Protein AF-A0ABC8J4J4-F1 (afdb_monomer_lite)

Organism: Eruca vesicaria subsp. sativa (NCBI:txid29727)

Foldseek 3Di:
DDDDPDPVVVVCVVVVVVVVVVVVCCVPDPVNVVVVVCVVPPHCCVVCCCVPVVVVCVVCCVPPVVVCCVVVVCCCVPPNNVVVVVVVVVVVVVCVVVCVVVCCVVVPDPPDPVPDDDDQDDDPNDGDPVDPVVPVVVVVVPDDPVVVVVVVVPPPDDDDDDDDDDDDDD

InterPro domains:
  IPR010934 NADH dehydrogenase subunit 5, C-terminal [PF06455] (31-100)

Structure (mmCIF, N/CA/C/O backbone):
data_AF-A0ABC8J4J4-F1
#
_entry.id   AF-A0ABC8J4J4-F1
#
loop_
_atom_site.group_PDB
_atom_site.id
_atom_site.type_symbol
_atom_site.label_atom_id
_atom_site.label_alt_id
_atom_site.label_comp_id
_atom_site.label_asym_id
_atom_site.label_entity_id
_atom_site.label_seq_id
_atom_site.pdbx_PDB_ins_code
_atom_site.Cartn_x
_atom_site.Cartn_y
_atom_site.Cartn_z
_atom_site.occupancy
_atom_site.B_iso_or_equiv
_atom_site.auth_seq_id
_atom_site.auth_comp_id
_atom_site.auth_asym_id
_atom_site.auth_atom_id
_atom_site.pdbx_PDB_model_num
ATOM 1 N N . MET A 1 1 ? 51.914 -31.473 -58.865 1.00 54.94 1 MET A N 1
ATOM 2 C CA . MET A 1 1 ? 50.848 -31.940 -57.949 1.00 54.94 1 MET A CA 1
ATOM 3 C C . MET A 1 1 ? 50.126 -30.714 -57.404 1.00 54.94 1 MET A C 1
ATOM 5 O O . MET A 1 1 ? 50.797 -29.843 -56.868 1.00 54.94 1 MET A O 1
ATOM 9 N N . ARG A 1 2 ? 48.808 -30.575 -57.615 1.00 50.38 2 ARG A N 1
ATOM 10 C CA . ARG A 1 2 ? 48.022 -29.480 -57.017 1.00 50.38 2 ARG A CA 1
ATOM 11 C C . ARG A 1 2 ? 47.713 -29.859 -55.569 1.00 50.38 2 ARG A C 1
ATOM 13 O O . ARG A 1 2 ? 47.046 -30.862 -55.347 1.00 50.38 2 ARG A O 1
ATOM 20 N N . PHE A 1 3 ? 48.216 -29.086 -54.612 1.00 68.56 3 PHE A N 1
ATOM 21 C CA . PHE A 1 3 ? 47.815 -29.211 -53.214 1.00 68.56 3 PHE A CA 1
ATOM 22 C C . PHE A 1 3 ? 46.372 -28.717 -53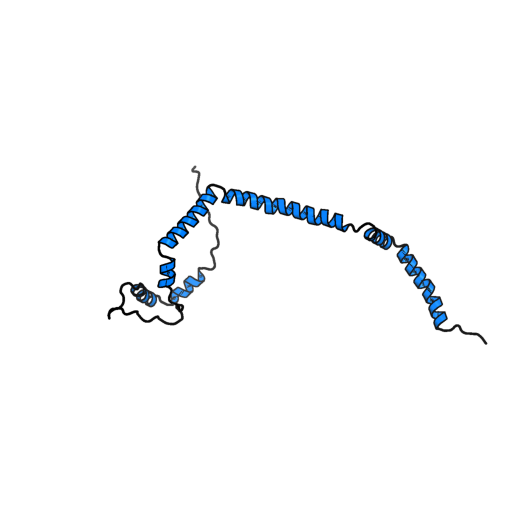.090 1.00 68.56 3 PHE A C 1
ATOM 24 O O . PHE A 1 3 ? 46.110 -27.527 -53.253 1.00 68.56 3 PHE A O 1
ATOM 31 N N . LEU A 1 4 ? 45.430 -29.633 -52.860 1.00 73.25 4 LEU A N 1
ATOM 32 C CA . LEU A 1 4 ? 44.085 -29.252 -52.449 1.00 73.25 4 LEU A CA 1
ATOM 33 C C . LEU A 1 4 ? 44.153 -28.797 -50.984 1.00 73.25 4 LEU A C 1
ATOM 35 O O . LEU A 1 4 ? 44.771 -29.490 -50.173 1.00 73.25 4 LEU A O 1
ATOM 39 N N . PRO A 1 5 ? 43.571 -27.639 -50.635 1.00 73.50 5 PRO A N 1
ATOM 40 C CA . PRO A 1 5 ? 43.529 -27.194 -49.251 1.00 73.50 5 PRO A CA 1
ATOM 41 C C . PRO A 1 5 ? 42.753 -28.207 -48.401 1.00 73.50 5 PRO A C 1
ATOM 43 O O . PRO A 1 5 ? 41.732 -28.744 -48.833 1.00 73.50 5 PRO A O 1
ATOM 46 N N . ASN A 1 6 ? 43.245 -28.466 -47.186 1.00 85.50 6 ASN A N 1
ATOM 47 C CA . ASN A 1 6 ? 42.597 -29.377 -46.245 1.00 85.50 6 ASN A CA 1
ATOM 48 C C . ASN A 1 6 ? 41.136 -28.943 -46.003 1.00 85.50 6 ASN A C 1
ATOM 50 O O . ASN A 1 6 ? 40.892 -27.744 -45.827 1.00 85.50 6 ASN A O 1
ATOM 54 N N . PRO A 1 7 ? 40.168 -29.876 -45.927 1.00 84.62 7 PRO A N 1
ATOM 55 C CA . PRO A 1 7 ? 38.750 -29.543 -45.761 1.00 84.62 7 PRO A CA 1
ATOM 56 C C . PRO A 1 7 ? 38.467 -28.628 -44.560 1.00 84.62 7 PRO A C 1
ATOM 58 O O . PRO A 1 7 ? 37.632 -27.734 -44.642 1.00 84.62 7 PRO A O 1
ATOM 61 N N . SER A 1 8 ? 39.214 -28.791 -43.465 1.00 78.88 8 SER A N 1
ATOM 62 C CA . SER A 1 8 ? 39.118 -27.945 -42.269 1.00 78.88 8 SER A CA 1
ATOM 63 C C . SER A 1 8 ? 39.479 -26.478 -42.529 1.00 78.88 8 SER A C 1
ATOM 65 O O . SER A 1 8 ? 38.797 -25.579 -42.041 1.00 78.88 8 SER A O 1
ATOM 67 N N . ALA A 1 9 ? 40.510 -26.219 -43.336 1.00 83.62 9 ALA A N 1
ATOM 68 C CA . ALA A 1 9 ? 40.922 -24.866 -43.704 1.00 83.62 9 ALA A CA 1
ATOM 69 C C . ALA A 1 9 ? 39.907 -24.204 -44.648 1.00 83.62 9 ALA A C 1
ATOM 71 O O . ALA A 1 9 ? 39.626 -23.012 -44.523 1.00 83.62 9 ALA A O 1
ATOM 72 N N . PHE A 1 10 ? 39.310 -24.987 -45.551 1.00 86.75 10 PHE A N 1
ATOM 73 C CA . PHE A 1 10 ? 38.255 -24.506 -46.440 1.00 86.75 10 PHE A CA 1
ATOM 74 C C . PHE A 1 10 ? 36.996 -24.093 -45.663 1.00 86.75 10 PHE A C 1
ATOM 76 O O . PHE A 1 10 ? 36.426 -23.034 -45.926 1.00 86.75 10 PHE A O 1
ATOM 83 N N . VAL A 1 11 ? 36.586 -24.884 -44.667 1.00 87.62 11 VAL A N 1
ATOM 84 C CA . VAL A 1 11 ? 35.444 -24.542 -43.805 1.00 87.62 11 VAL A CA 1
ATOM 85 C C . VAL A 1 11 ? 35.733 -23.282 -42.985 1.00 87.62 11 VAL A C 1
ATOM 87 O O . VAL A 1 11 ? 34.916 -22.364 -42.981 1.00 87.62 11 VAL A O 1
ATOM 90 N N . ALA A 1 12 ? 36.908 -23.184 -42.355 1.00 84.94 12 ALA A N 1
ATOM 91 C CA . ALA A 1 12 ? 37.278 -22.013 -41.555 1.00 84.94 12 ALA A CA 1
ATOM 92 C C . ALA A 1 12 ? 37.270 -20.709 -42.373 1.00 84.94 12 ALA A C 1
ATOM 94 O O . ALA A 1 12 ? 36.760 -19.690 -41.909 1.00 84.94 12 ALA A O 1
ATOM 95 N N . TYR A 1 13 ? 37.765 -20.756 -43.613 1.00 86.62 13 TYR A N 1
ATOM 96 C CA . TYR A 1 13 ? 37.773 -19.601 -44.511 1.00 86.62 13 TYR A CA 1
ATOM 97 C C . TYR A 1 13 ? 36.362 -19.095 -44.848 1.00 86.62 13 TYR A C 1
ATOM 99 O O . TYR A 1 13 ? 36.142 -17.888 -44.912 1.00 86.62 13 TYR A O 1
ATOM 107 N N . ASN A 1 14 ? 35.394 -20.001 -45.020 1.00 85.00 14 ASN A N 1
ATOM 108 C CA . ASN A 1 14 ? 34.007 -19.628 -45.315 1.00 85.00 14 ASN A CA 1
ATOM 109 C C . ASN A 1 14 ? 33.240 -19.144 -44.070 1.00 85.00 14 ASN A C 1
ATOM 111 O O . ASN A 1 14 ? 32.367 -18.288 -44.184 1.00 85.00 14 ASN A O 1
ATOM 115 N N . VAL A 1 15 ? 33.560 -19.664 -42.881 1.00 88.06 15 VAL A N 1
ATOM 116 C CA . VAL A 1 15 ? 32.847 -19.335 -41.631 1.00 88.06 15 VAL A CA 1
ATOM 117 C C . VAL A 1 15 ? 33.298 -17.999 -41.032 1.00 88.06 15 VAL A C 1
ATOM 119 O O . VAL A 1 15 ? 32.474 -17.272 -40.477 1.00 88.06 15 VAL A O 1
ATOM 122 N N . ASN A 1 16 ? 34.576 -17.637 -41.173 1.00 88.88 16 ASN A N 1
ATOM 123 C CA . ASN A 1 16 ? 35.130 -16.408 -40.601 1.00 88.88 16 ASN A CA 1
ATOM 124 C C . ASN A 1 16 ? 34.383 -15.116 -41.022 1.00 88.88 16 ASN A C 1
ATOM 126 O O . ASN A 1 16 ? 33.927 -14.389 -40.139 1.00 88.88 16 ASN A O 1
ATOM 130 N N . PRO A 1 17 ? 34.137 -14.839 -42.322 1.00 88.12 17 PRO A N 1
ATOM 131 C CA . PRO A 1 17 ? 33.434 -13.619 -42.727 1.00 88.12 17 PRO A CA 1
ATOM 132 C C . PRO A 1 17 ? 31.973 -13.583 -42.262 1.00 88.12 17 PRO A C 1
ATOM 134 O O . PRO A 1 17 ? 31.435 -12.505 -42.018 1.00 88.12 17 PRO A O 1
ATOM 137 N N . VAL A 1 18 ? 31.331 -14.745 -42.113 1.00 87.25 18 VAL A N 1
ATOM 138 C CA . VAL A 1 18 ? 29.955 -14.843 -41.610 1.00 87.25 18 VAL A CA 1
ATOM 139 C C . VAL A 1 18 ? 29.914 -14.449 -40.134 1.00 87.25 18 VAL A C 1
ATOM 141 O O . VAL A 1 18 ? 29.105 -13.608 -39.743 1.00 87.25 18 VAL A O 1
ATOM 144 N N . ALA A 1 19 ? 30.826 -14.987 -39.321 1.00 84.56 19 ALA A N 1
ATOM 145 C CA . ALA A 1 19 ? 30.935 -14.639 -37.906 1.00 84.56 19 ALA A CA 1
ATOM 146 C C . ALA A 1 19 ? 31.232 -13.141 -37.701 1.00 84.56 19 ALA A C 1
ATOM 148 O O . ALA A 1 19 ? 30.570 -12.484 -36.893 1.00 84.56 19 ALA A O 1
ATOM 149 N N . ASP A 1 20 ? 32.155 -12.579 -38.487 1.00 84.00 20 ASP A N 1
ATOM 150 C CA . ASP A 1 20 ? 32.490 -11.151 -38.449 1.00 84.00 20 ASP A CA 1
ATOM 151 C C . ASP A 1 20 ? 31.297 -10.252 -38.816 1.00 84.00 20 ASP A C 1
ATOM 153 O O . ASP A 1 20 ? 31.082 -9.207 -38.192 1.00 84.00 20 ASP A O 1
ATOM 157 N N . GLN A 1 21 ? 30.492 -10.648 -39.808 1.00 84.81 21 GLN A N 1
ATOM 158 C CA . GLN A 1 21 ? 29.283 -9.916 -40.200 1.00 84.81 21 GLN A CA 1
ATOM 159 C C . GLN A 1 21 ? 28.230 -9.921 -39.093 1.00 84.81 21 GLN A C 1
ATOM 161 O O . GLN A 1 21 ? 27.682 -8.863 -38.773 1.00 84.81 21 GLN A O 1
ATOM 166 N N . PHE A 1 22 ? 27.985 -11.074 -38.467 1.00 83.94 22 PHE A N 1
ATOM 167 C CA . PHE A 1 22 ? 27.066 -11.166 -37.332 1.00 83.94 22 PHE A CA 1
ATOM 168 C C . PHE A 1 22 ? 27.535 -10.303 -36.161 1.00 83.94 22 PHE A C 1
ATOM 170 O O . PHE A 1 22 ? 26.750 -9.528 -35.612 1.00 83.94 22 PHE A O 1
ATOM 177 N N . GLN A 1 23 ? 28.819 -10.375 -35.808 1.00 81.94 23 GLN A N 1
ATOM 178 C CA . GLN A 1 23 ? 29.369 -9.607 -34.694 1.00 81.94 23 GLN A CA 1
ATOM 179 C C . GLN A 1 23 ? 29.231 -8.095 -34.919 1.00 81.94 23 GLN A C 1
ATOM 181 O O . GLN A 1 23 ? 28.828 -7.362 -34.012 1.00 81.94 23 GLN A O 1
ATOM 186 N N . ARG A 1 24 ? 29.496 -7.624 -36.141 1.00 83.62 24 ARG A N 1
ATOM 187 C CA . ARG A 1 24 ? 29.305 -6.213 -36.506 1.00 83.62 24 ARG A CA 1
ATOM 188 C C . ARG A 1 24 ? 27.834 -5.819 -36.482 1.00 83.62 24 ARG A C 1
ATOM 190 O O . ARG A 1 24 ? 27.517 -4.774 -35.923 1.00 83.62 24 ARG A O 1
ATOM 197 N N . ALA A 1 25 ? 26.942 -6.663 -37.004 1.00 85.00 25 ALA A N 1
ATOM 198 C CA . ALA A 1 25 ? 25.505 -6.402 -37.002 1.00 85.00 25 ALA A CA 1
ATOM 199 C C . ALA A 1 25 ? 24.963 -6.200 -35.576 1.00 85.00 25 ALA A C 1
ATOM 201 O O . ALA A 1 25 ? 24.221 -5.245 -35.329 1.00 85.00 25 ALA A O 1
ATOM 202 N N . PHE A 1 26 ? 25.401 -7.028 -34.620 1.00 81.38 26 PHE A N 1
ATOM 203 C CA . PHE A 1 26 ? 25.046 -6.871 -33.208 1.00 81.38 26 PHE A CA 1
ATOM 204 C C . PHE A 1 26 ? 25.567 -5.558 -32.613 1.00 81.38 26 PHE A C 1
ATOM 206 O O . PHE A 1 26 ? 24.793 -4.834 -31.982 1.00 81.38 26 PHE A O 1
ATOM 213 N N . GLN A 1 27 ? 26.835 -5.213 -32.860 1.00 82.56 27 GLN A N 1
ATOM 214 C CA . GLN A 1 27 ? 27.455 -3.983 -32.347 1.00 82.56 27 GLN A CA 1
ATOM 215 C C . GLN A 1 27 ? 26.832 -2.707 -32.931 1.00 82.56 27 GLN A C 1
ATOM 217 O O . GLN A 1 27 ? 26.681 -1.710 -32.224 1.00 82.56 27 GLN A O 1
ATOM 222 N N . THR A 1 28 ? 26.427 -2.726 -34.203 1.00 83.44 28 THR A N 1
ATOM 223 C CA . THR A 1 28 ? 25.761 -1.580 -34.845 1.00 83.44 28 THR A CA 1
ATOM 224 C C . THR A 1 28 ? 24.277 -1.485 -34.515 1.00 83.44 28 THR A C 1
ATOM 226 O O . THR A 1 28 ? 23.655 -0.455 -34.779 1.00 83.44 28 THR A O 1
ATOM 229 N N . SER A 1 29 ? 23.682 -2.537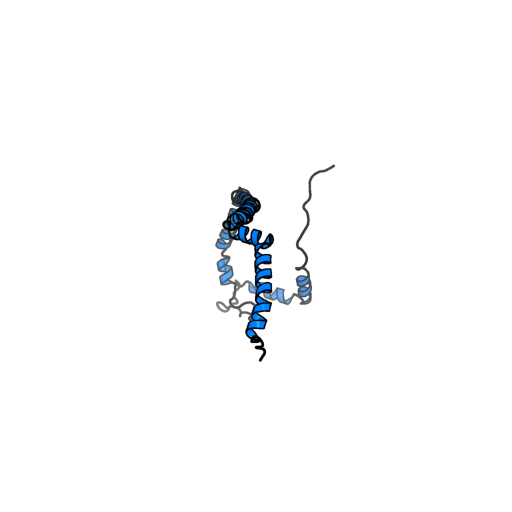 -33.947 1.00 87.75 29 SER A N 1
ATOM 230 C CA . SER A 1 29 ? 22.257 -2.518 -33.644 1.00 87.75 29 SER A CA 1
ATOM 231 C C . SER A 1 29 ? 21.960 -1.490 -32.548 1.00 87.75 29 SER A C 1
ATOM 233 O O . SER A 1 29 ? 22.514 -1.496 -31.444 1.00 87.75 29 SER A O 1
ATOM 235 N N . THR A 1 30 ? 21.045 -0.575 -32.853 1.00 85.31 30 THR A N 1
ATOM 236 C CA . THR A 1 30 ? 20.580 0.445 -31.904 1.00 85.31 30 THR A CA 1
ATOM 237 C C . THR A 1 30 ? 19.897 -0.194 -30.698 1.00 85.31 30 THR A C 1
ATOM 239 O O . THR A 1 30 ? 19.986 0.326 -29.588 1.00 85.31 30 THR A O 1
ATOM 242 N N . PHE A 1 31 ? 19.277 -1.360 -30.895 1.00 86.44 31 PHE A N 1
ATOM 243 C CA . PHE A 1 31 ? 18.647 -2.144 -29.842 1.00 86.44 31 PHE A CA 1
ATOM 244 C C . PHE A 1 31 ? 19.658 -2.696 -28.828 1.00 86.44 31 PHE A C 1
ATOM 246 O O . PHE A 1 31 ? 19.491 -2.436 -27.635 1.00 86.44 31 PHE A O 1
ATOM 253 N N . CYS A 1 32 ? 20.733 -3.375 -29.265 1.00 86.06 32 CYS A N 1
ATOM 254 C CA . CYS A 1 32 ? 21.760 -3.847 -28.327 1.00 86.06 32 CYS A CA 1
ATOM 255 C C . CYS A 1 32 ? 22.439 -2.687 -27.613 1.00 86.06 32 CYS A C 1
ATOM 257 O O . CYS A 1 32 ? 22.642 -2.778 -26.409 1.00 86.06 32 CYS A O 1
ATOM 259 N N . ASN A 1 33 ? 22.726 -1.579 -28.299 1.00 83.31 33 ASN A N 1
ATOM 260 C CA . ASN A 1 33 ? 23.323 -0.411 -27.650 1.00 83.31 33 ASN A CA 1
ATOM 261 C C . ASN A 1 33 ? 22.393 0.219 -26.600 1.00 83.31 33 ASN A C 1
ATOM 263 O O . ASN A 1 33 ? 22.853 0.662 -25.547 1.00 83.31 33 ASN A O 1
ATOM 267 N N . ARG A 1 34 ? 21.076 0.217 -26.836 1.00 83.69 34 ARG A N 1
ATOM 268 C CA . ARG A 1 34 ? 20.088 0.742 -25.884 1.00 83.69 34 ARG A CA 1
ATOM 269 C C . ARG A 1 34 ? 19.900 -0.176 -24.681 1.00 83.69 34 ARG A C 1
ATOM 271 O O . ARG A 1 34 ? 19.859 0.322 -23.560 1.00 83.69 34 ARG A O 1
ATOM 278 N N . LEU A 1 35 ? 19.847 -1.492 -24.894 1.00 84.44 35 LEU A N 1
ATOM 279 C CA . LEU A 1 35 ? 19.843 -2.471 -23.804 1.00 84.44 35 LEU A CA 1
ATOM 280 C C . LEU A 1 35 ? 21.143 -2.409 -23.005 1.00 84.44 35 LEU A C 1
ATOM 282 O O . LEU A 1 35 ? 21.108 -2.333 -21.782 1.00 84.44 35 LEU A O 1
ATOM 286 N N . TYR A 1 36 ? 22.285 -2.357 -23.684 1.00 83.06 36 TYR A N 1
ATOM 287 C CA . TYR A 1 36 ? 23.585 -2.221 -23.043 1.00 83.06 36 TYR A CA 1
ATOM 288 C C . TYR A 1 36 ? 23.654 -0.940 -22.205 1.00 83.06 36 TYR A C 1
ATOM 290 O O . TYR A 1 36 ? 24.017 -0.993 -21.035 1.00 83.06 36 TYR A O 1
ATOM 298 N N . SER A 1 37 ? 23.202 0.203 -22.733 1.00 78.56 37 SER A N 1
ATOM 299 C CA . SER A 1 37 ? 23.118 1.444 -21.954 1.00 78.56 37 SER A CA 1
ATOM 300 C C . SER A 1 37 ? 22.117 1.366 -20.794 1.00 78.56 37 SER A C 1
ATOM 302 O O . SER A 1 37 ? 22.323 2.051 -19.793 1.00 78.56 37 SER A O 1
ATOM 304 N N . PHE A 1 38 ? 21.043 0.585 -20.920 1.00 79.56 38 PHE A N 1
ATOM 305 C CA . PHE A 1 38 ? 20.040 0.390 -19.871 1.00 79.56 38 PHE A CA 1
ATOM 306 C C . PHE A 1 38 ? 20.576 -0.451 -18.706 1.00 79.56 38 PHE A C 1
ATOM 308 O O . PHE A 1 38 ? 20.316 -0.125 -17.552 1.00 79.56 38 PHE A O 1
ATOM 315 N N . PHE A 1 39 ? 21.355 -1.498 -18.994 1.00 76.44 39 PHE A N 1
ATOM 316 C CA . PHE A 1 39 ? 21.995 -2.322 -17.965 1.00 76.44 39 PHE A CA 1
ATOM 317 C C . PHE A 1 39 ? 23.257 -1.668 -17.381 1.00 76.44 39 PHE A C 1
ATOM 319 O O . PHE A 1 39 ? 23.543 -1.849 -16.201 1.00 76.44 39 PHE A O 1
ATOM 326 N N . ASN A 1 40 ? 23.995 -0.881 -18.175 1.00 75.12 40 ASN A N 1
ATOM 327 C CA . ASN A 1 40 ? 25.240 -0.241 -17.738 1.00 75.12 40 ASN A CA 1
ATOM 328 C C . ASN A 1 40 ? 25.004 1.021 -16.886 1.00 75.12 40 ASN A C 1
ATOM 330 O O . ASN A 1 40 ? 25.790 1.330 -15.992 1.00 75.12 40 ASN A O 1
ATOM 334 N N . LYS A 1 41 ? 23.909 1.762 -17.112 1.00 66.50 41 LYS A N 1
ATOM 335 C CA . LYS A 1 41 ? 23.492 2.828 -16.190 1.00 66.50 41 LYS A CA 1
ATOM 336 C C . LYS A 1 41 ? 22.681 2.200 -15.063 1.00 66.50 41 LYS A C 1
ATOM 338 O O . LYS A 1 41 ? 21.531 1.854 -15.300 1.00 66.50 41 LYS A O 1
ATOM 343 N N . ARG A 1 42 ? 23.318 2.053 -13.886 1.00 61.84 42 ARG A N 1
ATOM 344 C CA . ARG A 1 42 ? 22.763 1.658 -12.571 1.00 61.84 42 ARG A CA 1
ATOM 345 C C . ARG A 1 42 ? 21.262 1.397 -12.660 1.00 61.84 42 ARG A C 1
ATOM 347 O O . ARG A 1 42 ? 20.473 2.331 -12.580 1.00 61.84 42 ARG A O 1
ATOM 354 N N . TRP A 1 43 ? 20.960 0.131 -12.945 1.00 64.06 43 TRP A N 1
ATOM 355 C CA . TRP A 1 43 ? 19.653 -0.461 -13.200 1.00 64.06 43 TRP A CA 1
ATOM 356 C C . TRP A 1 43 ? 18.521 0.430 -12.672 1.00 64.06 43 TRP A C 1
ATOM 358 O O . TRP A 1 43 ? 18.389 0.599 -11.460 1.00 64.06 43 TRP A O 1
ATOM 368 N N . PHE A 1 44 ? 17.703 0.984 -13.576 1.00 67.06 44 PHE A N 1
ATOM 369 C CA . PHE A 1 44 ? 16.511 1.818 -13.307 1.00 67.06 44 PHE A CA 1
ATOM 370 C C . PHE A 1 44 ? 15.514 1.220 -12.292 1.00 67.06 44 PHE A C 1
ATOM 372 O O . PHE A 1 44 ? 14.493 1.826 -11.989 1.00 67.06 44 PHE A O 1
ATOM 379 N N . PHE A 1 45 ? 15.803 0.030 -11.774 1.00 72.31 45 PHE A N 1
ATOM 380 C CA . PHE A 1 45 ? 15.131 -0.658 -10.693 1.00 72.31 45 PHE A CA 1
ATOM 381 C C . PHE A 1 45 ? 14.873 0.241 -9.483 1.00 72.31 45 PHE A C 1
ATOM 383 O O . PHE A 1 45 ? 13.765 0.223 -8.975 1.00 72.31 45 PHE A O 1
ATOM 390 N N . ASP A 1 46 ? 15.827 1.080 -9.070 1.00 76.88 46 ASP A N 1
ATOM 391 C CA . ASP A 1 46 ? 15.633 1.984 -7.922 1.00 76.88 46 ASP A CA 1
ATOM 392 C C . ASP A 1 46 ? 14.472 2.967 -8.173 1.00 76.88 46 ASP A C 1
ATOM 394 O O . ASP A 1 46 ? 13.568 3.125 -7.355 1.00 76.88 46 ASP A O 1
ATOM 398 N N . GLN A 1 47 ? 14.424 3.538 -9.379 1.00 80.81 47 GLN A N 1
ATOM 399 C CA . GLN A 1 47 ? 13.370 4.464 -9.782 1.00 80.81 47 GLN A CA 1
ATOM 400 C C . GLN A 1 47 ? 12.038 3.751 -10.042 1.00 80.81 47 GLN A C 1
ATOM 402 O O . GLN A 1 47 ? 10.995 4.235 -9.618 1.00 80.81 47 GLN A O 1
ATOM 407 N N . VAL A 1 48 ? 12.057 2.580 -10.684 1.00 83.50 48 VAL A N 1
ATOM 408 C CA . VAL A 1 48 ? 10.841 1.794 -10.942 1.00 83.50 48 VAL A CA 1
ATOM 409 C C . VAL A 1 48 ? 10.236 1.283 -9.639 1.00 83.50 48 VAL A C 1
ATOM 411 O O . VAL A 1 48 ? 9.029 1.384 -9.467 1.00 83.50 48 VAL A O 1
ATOM 414 N N . LEU A 1 49 ? 11.036 0.781 -8.697 1.00 85.81 49 LEU A N 1
ATOM 415 C CA . LEU A 1 49 ? 10.540 0.356 -7.389 1.00 85.81 49 LEU A CA 1
ATOM 416 C C . LEU A 1 49 ? 9.964 1.540 -6.613 1.00 85.81 49 LEU A C 1
ATOM 418 O O . LEU A 1 49 ? 8.878 1.427 -6.050 1.00 85.81 49 LEU A O 1
ATOM 422 N N . ASN A 1 50 ? 10.652 2.680 -6.597 1.00 86.81 50 ASN A N 1
ATOM 423 C CA . ASN A 1 50 ? 10.176 3.838 -5.855 1.00 86.81 50 ASN A CA 1
ATOM 424 C C . ASN A 1 50 ? 8.890 4.422 -6.479 1.00 86.81 50 ASN A C 1
ATOM 426 O O . ASN A 1 50 ? 7.898 4.652 -5.793 1.00 86.81 50 ASN A O 1
ATOM 430 N N . ASP A 1 51 ? 8.827 4.591 -7.797 1.00 87.69 51 ASP A N 1
ATOM 431 C CA . ASP A 1 51 ? 7.614 5.112 -8.432 1.00 87.69 51 ASP A CA 1
ATOM 432 C C . ASP A 1 51 ? 6.465 4.089 -8.455 1.00 87.69 51 ASP A C 1
ATOM 434 O O . ASP A 1 51 ? 5.312 4.481 -8.287 1.00 87.69 51 ASP A O 1
ATOM 438 N N . PHE A 1 52 ? 6.739 2.792 -8.629 1.00 88.75 52 PHE A N 1
ATOM 439 C CA . PHE A 1 52 ? 5.692 1.773 -8.745 1.00 88.75 52 PHE A CA 1
ATOM 440 C C . PHE A 1 52 ? 5.247 1.217 -7.394 1.00 88.75 52 PHE A C 1
ATOM 442 O O . PHE A 1 52 ? 4.051 1.225 -7.108 1.00 88.75 52 PHE A O 1
ATOM 449 N N . LEU A 1 53 ? 6.170 0.743 -6.551 1.00 88.50 53 LEU A N 1
ATOM 450 C CA . LEU A 1 53 ? 5.805 0.179 -5.249 1.00 88.50 53 LEU A CA 1
ATOM 451 C C . LEU A 1 53 ? 5.479 1.287 -4.261 1.00 88.50 53 LEU A C 1
ATOM 453 O O . LEU A 1 53 ? 4.387 1.275 -3.706 1.00 88.50 53 LEU A O 1
ATOM 457 N N . VAL A 1 54 ? 6.378 2.254 -4.055 1.00 90.31 54 VAL A N 1
ATOM 458 C CA . VAL A 1 54 ? 6.190 3.243 -2.982 1.00 90.31 54 VAL A CA 1
ATOM 459 C C . VAL A 1 54 ? 4.957 4.101 -3.264 1.00 90.31 54 VAL A C 1
ATOM 461 O O . VAL A 1 54 ? 4.070 4.155 -2.417 1.00 90.31 54 VAL A O 1
ATOM 464 N N . ARG A 1 55 ? 4.781 4.667 -4.469 1.00 88.06 55 ARG A N 1
ATOM 465 C CA . ARG A 1 55 ? 3.556 5.450 -4.752 1.00 88.06 55 ARG A CA 1
ATOM 466 C C . ARG A 1 55 ? 2.270 4.627 -4.682 1.00 88.06 55 ARG A C 1
ATOM 468 O O . ARG A 1 55 ? 1.275 5.141 -4.175 1.00 88.06 55 ARG A O 1
ATOM 475 N N . SER A 1 56 ? 2.265 3.383 -5.166 1.00 87.00 56 SER A N 1
ATOM 476 C CA . SER A 1 56 ? 1.059 2.542 -5.105 1.00 87.00 56 SER A CA 1
ATOM 477 C C . SER A 1 56 ? 0.713 2.166 -3.667 1.00 87.00 56 SER A C 1
ATOM 479 O O . SER A 1 56 ? -0.446 2.275 -3.275 1.00 87.00 56 SER A O 1
ATOM 481 N N . PHE A 1 57 ? 1.711 1.808 -2.854 1.00 89.62 57 PHE A N 1
ATOM 482 C CA . PHE A 1 57 ? 1.515 1.528 -1.432 1.00 89.62 57 PHE A CA 1
ATOM 483 C C . PHE A 1 57 ? 1.080 2.768 -0.650 1.00 89.62 57 PHE A C 1
ATOM 485 O O . PHE A 1 57 ? 0.218 2.646 0.215 1.00 89.62 57 PHE A O 1
ATOM 492 N N . LEU A 1 58 ? 1.615 3.956 -0.955 1.00 87.88 58 LEU A N 1
ATOM 493 C CA . LEU A 1 58 ? 1.188 5.191 -0.292 1.00 87.88 58 LEU A CA 1
ATOM 494 C C . LEU A 1 58 ? -0.268 5.532 -0.614 1.00 87.88 58 LEU A C 1
ATOM 496 O O . LEU A 1 58 ? -1.021 5.875 0.293 1.00 87.88 58 LEU A O 1
ATOM 500 N N . ARG A 1 59 ? -0.684 5.415 -1.881 1.00 86.81 59 ARG A N 1
ATOM 501 C CA . ARG A 1 59 ? -2.080 5.670 -2.271 1.00 86.81 59 ARG A CA 1
ATOM 502 C C . ARG A 1 59 ? -3.031 4.652 -1.657 1.00 86.81 59 ARG A C 1
ATOM 504 O O . ARG A 1 59 ? -4.037 5.039 -1.076 1.00 86.81 59 ARG A O 1
ATOM 511 N N . PHE A 1 60 ? -2.667 3.373 -1.708 1.00 90.19 60 PHE A N 1
ATOM 512 C CA . PHE A 1 60 ? -3.440 2.304 -1.084 1.00 90.19 60 PHE A CA 1
ATOM 513 C C . 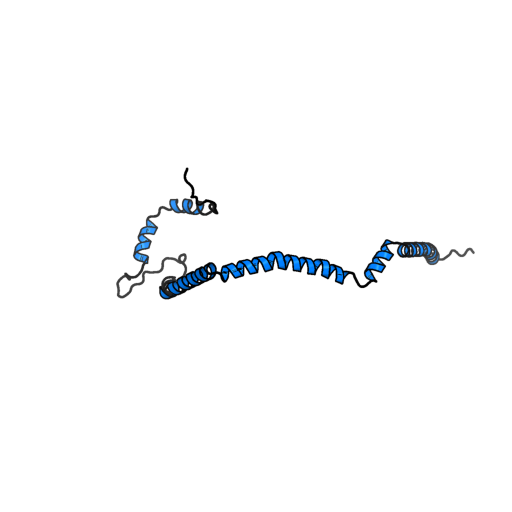PHE A 1 60 ? -3.547 2.481 0.438 1.00 90.19 60 PHE A C 1
ATOM 515 O O . PHE A 1 60 ? -4.627 2.354 1.004 1.00 90.19 60 PHE A O 1
ATOM 522 N N . GLY A 1 61 ? -2.445 2.821 1.109 1.00 86.56 61 GLY A N 1
ATOM 523 C CA . GLY A 1 61 ? -2.436 3.063 2.550 1.00 86.56 61 GLY A CA 1
ATOM 524 C C . GLY A 1 61 ? -3.260 4.286 2.958 1.00 86.56 61 GLY A C 1
ATOM 525 O O . GLY A 1 61 ? -3.896 4.260 4.008 1.00 86.56 61 GLY A O 1
ATOM 526 N N . TYR A 1 62 ? -3.284 5.334 2.135 1.00 86.00 62 TYR A N 1
ATOM 527 C CA . TYR A 1 62 ? -4.076 6.531 2.412 1.00 86.00 62 TYR A CA 1
ATOM 528 C C . TYR A 1 62 ? -5.578 6.297 2.196 1.00 86.00 62 TYR A C 1
ATOM 530 O O . TYR A 1 62 ? -6.379 6.609 3.071 1.00 86.00 62 TYR A O 1
ATOM 538 N N . GLU A 1 63 ? -5.954 5.707 1.060 1.00 85.06 63 GLU A N 1
ATOM 539 C CA . GLU A 1 63 ? -7.362 5.490 0.702 1.00 85.06 63 GLU A CA 1
ATOM 540 C C . GLU A 1 63 ? -7.994 4.345 1.506 1.00 85.06 63 GLU A C 1
ATOM 542 O O . GLU A 1 63 ? -9.123 4.462 1.965 1.00 85.06 63 GLU A O 1
ATOM 547 N N . VAL A 1 64 ? -7.282 3.233 1.715 1.00 84.12 64 VAL A N 1
ATOM 548 C CA . VAL A 1 64 ? -7.867 2.044 2.355 1.00 84.12 64 VAL A CA 1
ATOM 549 C C . VAL A 1 64 ? -7.584 2.028 3.848 1.00 84.12 64 VAL A C 1
ATOM 551 O O . VAL A 1 64 ? -8.510 1.948 4.652 1.00 84.12 64 VAL A O 1
ATOM 554 N N . SER A 1 65 ? -6.310 2.100 4.242 1.00 83.56 65 SER A N 1
ATOM 555 C CA . SER A 1 65 ? -5.947 1.921 5.650 1.00 83.56 65 SER A CA 1
ATOM 556 C C . SER A 1 65 ? -6.330 3.132 6.489 1.00 83.56 65 SER A C 1
ATOM 558 O O . SER A 1 65 ? -6.922 2.960 7.546 1.00 83.56 65 SER A O 1
ATOM 560 N N . PHE A 1 66 ? -6.019 4.347 6.038 1.00 84.44 66 PHE A N 1
ATOM 561 C CA . PHE A 1 66 ? -6.292 5.555 6.818 1.00 84.44 66 PHE A CA 1
ATOM 562 C C . PHE A 1 66 ? -7.787 5.844 6.940 1.00 84.44 66 PHE A C 1
ATOM 564 O O . PHE A 1 66 ? -8.253 6.123 8.039 1.00 84.44 66 PHE A O 1
ATOM 571 N N . GLU A 1 67 ? -8.551 5.711 5.855 1.00 86.31 67 GLU A N 1
ATOM 572 C CA . GLU A 1 67 ? -9.996 5.946 5.893 1.00 86.31 67 GLU A CA 1
ATOM 573 C C . GLU A 1 67 ? -10.729 4.908 6.755 1.00 86.31 67 GLU A C 1
ATOM 575 O O . GLU A 1 67 ? -11.582 5.266 7.572 1.00 86.31 67 GLU A O 1
ATOM 580 N N . ALA A 1 68 ? -10.387 3.623 6.611 1.00 86.06 68 ALA A N 1
ATOM 581 C CA . ALA A 1 68 ? -11.010 2.564 7.401 1.00 86.06 68 ALA A CA 1
ATOM 582 C C . ALA A 1 68 ? -10.622 2.650 8.883 1.00 86.06 68 ALA A C 1
ATOM 584 O O . ALA A 1 68 ? -11.459 2.410 9.754 1.00 86.06 68 ALA A O 1
ATOM 585 N N . LEU A 1 69 ? -9.367 3.000 9.178 1.00 87.75 69 LEU A N 1
ATOM 586 C CA . LEU A 1 69 ? -8.872 3.104 10.547 1.00 87.75 69 LEU A CA 1
ATOM 587 C C . LEU A 1 69 ? -9.437 4.343 11.242 1.00 87.75 69 LEU A C 1
ATOM 589 O O . LEU A 1 69 ? -9.862 4.220 12.383 1.00 87.75 69 LEU A O 1
ATOM 593 N N . ASP A 1 70 ? -9.527 5.488 10.567 1.00 88.31 70 ASP A N 1
ATOM 594 C CA . ASP A 1 70 ? -10.120 6.703 11.138 1.00 88.31 70 ASP A CA 1
ATOM 595 C C . ASP A 1 70 ? -11.618 6.512 11.431 1.00 88.31 70 ASP A C 1
ATOM 597 O O . ASP A 1 70 ? -12.068 6.697 12.564 1.00 88.31 70 ASP A O 1
ATOM 601 N N . LYS A 1 71 ? -12.392 6.001 10.462 1.00 88.94 71 LYS A N 1
ATOM 602 C CA . LYS A 1 71 ? -13.825 5.713 10.660 1.00 88.94 71 LYS A CA 1
ATOM 603 C C . LYS A 1 71 ? -14.063 4.636 11.720 1.00 88.94 71 LYS A C 1
ATOM 605 O O . LYS A 1 71 ? -14.913 4.821 12.588 1.00 88.94 71 LYS A O 1
ATOM 610 N N . GLY A 1 72 ? -13.300 3.541 11.689 1.00 89.06 72 GLY A N 1
ATOM 611 C CA . GLY A 1 72 ? -13.412 2.463 12.673 1.00 89.06 72 GLY A CA 1
ATOM 612 C C . GLY A 1 72 ? -12.979 2.892 14.078 1.00 89.06 72 GLY A C 1
ATOM 613 O O . GLY A 1 72 ? -13.609 2.508 15.064 1.00 89.06 72 GLY A O 1
ATOM 614 N N . ALA A 1 73 ? -11.947 3.732 14.189 1.00 89.00 73 ALA A N 1
ATOM 615 C CA . ALA A 1 73 ? -11.524 4.301 15.463 1.00 89.00 73 ALA A CA 1
ATOM 616 C C . ALA A 1 73 ? -12.598 5.232 16.032 1.00 89.00 73 ALA A C 1
ATOM 618 O O . ALA A 1 73 ? -12.931 5.104 17.208 1.00 89.00 73 ALA A O 1
ATOM 619 N N . ILE A 1 74 ? -13.185 6.112 15.214 1.00 89.75 74 ILE A N 1
ATOM 620 C CA . ILE A 1 74 ? -14.281 6.995 15.640 1.00 89.75 74 ILE A CA 1
ATOM 621 C C . ILE A 1 74 ? -15.521 6.186 16.033 1.00 89.75 74 ILE A C 1
ATOM 623 O O . ILE A 1 74 ? -16.179 6.520 17.016 1.00 89.75 74 ILE A O 1
ATOM 627 N N . GLU A 1 75 ? -15.837 5.106 15.321 1.00 91.56 75 GLU A N 1
ATOM 628 C CA . GLU A 1 75 ? -16.981 4.257 15.653 1.00 91.56 75 GLU A CA 1
ATOM 629 C C . GLU A 1 75 ? -16.797 3.567 17.010 1.00 91.56 75 GLU A C 1
ATOM 631 O O . GLU A 1 75 ? -17.715 3.589 17.830 1.00 91.56 75 GLU A O 1
ATOM 636 N N . ILE A 1 76 ? -15.604 3.022 17.280 1.00 90.44 76 ILE A N 1
ATOM 637 C CA . ILE A 1 76 ? -15.280 2.339 18.542 1.00 90.44 76 ILE A CA 1
ATOM 638 C C . ILE A 1 76 ? -15.141 3.330 19.707 1.00 90.44 76 ILE A C 1
ATOM 640 O O . ILE A 1 76 ? -15.647 3.059 20.797 1.00 90.44 76 ILE A O 1
ATOM 644 N N . LEU A 1 77 ? -14.453 4.457 19.497 1.00 90.94 77 LEU A N 1
ATOM 645 C CA . LEU A 1 77 ? -14.187 5.473 20.525 1.00 90.94 77 LEU A CA 1
ATOM 646 C C . LEU A 1 77 ? -15.358 6.438 20.733 1.00 90.94 77 LEU A C 1
ATOM 648 O O . LEU A 1 77 ? -15.399 7.159 21.730 1.00 90.94 77 LEU A O 1
ATOM 652 N N . GLY A 1 78 ? -16.312 6.467 19.809 1.00 92.19 78 GLY A N 1
ATOM 653 C CA . GLY A 1 78 ? -17.527 7.249 19.937 1.00 92.19 78 GLY A CA 1
ATOM 654 C C . GLY A 1 78 ? -18.444 6.717 21.044 1.00 92.19 78 GLY A C 1
ATOM 655 O O . GLY A 1 78 ? -18.357 5.555 21.453 1.00 92.19 78 GLY A O 1
ATOM 656 N N . PRO A 1 79 ? -19.402 7.535 21.510 1.00 91.31 79 PRO A N 1
ATOM 657 C CA . PRO A 1 79 ? -20.354 7.124 22.542 1.00 91.31 79 PRO A CA 1
ATOM 658 C C . PRO A 1 79 ? -21.175 5.889 22.127 1.00 91.31 79 PRO A C 1
ATOM 660 O O . PRO A 1 79 ? -21.521 5.054 22.967 1.00 91.31 79 PRO A O 1
ATOM 663 N N . TYR A 1 80 ? -21.440 5.725 20.826 1.00 92.50 80 TYR A N 1
ATOM 664 C CA . TYR A 1 80 ? -22.126 4.553 20.284 1.00 92.50 80 TYR A CA 1
ATOM 665 C C . TYR A 1 80 ? -21.285 3.268 20.401 1.00 92.50 80 TYR A C 1
ATOM 667 O O . TYR A 1 80 ? -21.768 2.289 20.970 1.00 92.50 80 TYR A O 1
ATOM 675 N N . GLY A 1 81 ? -20.017 3.263 19.971 1.00 92.75 81 GLY A N 1
ATOM 676 C CA . GLY A 1 81 ? -19.137 2.095 20.117 1.00 92.75 81 GLY A CA 1
ATOM 677 C C . GLY A 1 81 ? -18.852 1.731 21.568 1.00 92.75 81 GLY A C 1
ATOM 678 O O . GLY A 1 81 ? -18.913 0.553 21.940 1.00 92.75 81 GLY A O 1
ATOM 679 N N . ILE A 1 82 ? -18.639 2.733 22.425 1.00 93.62 82 ILE A N 1
ATOM 680 C CA . ILE A 1 82 ? -18.463 2.521 23.866 1.00 93.62 82 ILE A CA 1
ATOM 681 C C . ILE A 1 82 ? -19.722 1.883 24.463 1.00 93.62 82 ILE A C 1
ATOM 683 O O . ILE A 1 82 ? -19.630 0.857 25.131 1.00 93.62 82 ILE A O 1
ATOM 687 N N . SER A 1 83 ? -20.915 2.420 24.197 1.00 94.62 83 SER A N 1
ATOM 688 C CA . SER A 1 83 ? -22.153 1.842 24.742 1.00 94.62 83 SER A CA 1
ATOM 689 C C . SER A 1 83 ? -22.428 0.426 24.219 1.00 94.62 83 SER A C 1
ATOM 691 O O . SER A 1 83 ? -22.823 -0.449 24.994 1.00 94.62 83 SER A O 1
ATOM 693 N N . TYR A 1 84 ? -22.160 0.157 22.937 1.00 94.44 84 TYR A N 1
ATOM 694 C CA . TYR A 1 84 ? -22.321 -1.169 22.342 1.00 94.44 84 TYR A CA 1
ATOM 695 C C . TYR A 1 84 ? -21.379 -2.205 22.974 1.00 94.44 84 TYR A C 1
ATOM 697 O O . TYR A 1 84 ? -21.818 -3.292 23.369 1.00 94.44 84 TYR A O 1
ATOM 705 N N . THR A 1 85 ? -20.096 -1.865 23.122 1.00 92.88 85 THR A N 1
ATOM 706 C CA . THR A 1 85 ? -19.098 -2.739 23.759 1.00 92.88 85 THR A CA 1
ATOM 707 C C . THR A 1 85 ? -19.409 -2.972 25.237 1.00 92.88 85 THR A C 1
ATOM 709 O O . THR A 1 85 ? -19.363 -4.118 25.697 1.00 92.88 85 THR A O 1
ATOM 712 N N . PHE A 1 86 ? -19.822 -1.932 25.967 1.00 93.81 86 PHE A N 1
ATOM 713 C CA . PHE A 1 86 ? -20.209 -2.040 27.374 1.00 93.81 86 PHE A CA 1
ATOM 714 C C . PHE A 1 86 ? -21.458 -2.905 27.565 1.00 93.81 86 PHE A C 1
ATOM 716 O O . PHE A 1 86 ? -21.486 -3.770 28.442 1.00 93.81 86 PHE A O 1
ATOM 723 N N . ARG A 1 87 ? -22.466 -2.750 26.698 1.00 94.44 87 ARG A N 1
ATOM 724 C CA . ARG A 1 87 ? -23.662 -3.606 26.688 1.00 94.44 87 ARG A CA 1
ATOM 725 C C . ARG A 1 87 ? -23.289 -5.065 26.459 1.00 94.44 87 ARG A C 1
ATOM 727 O O . ARG A 1 87 ? -23.751 -5.943 27.184 1.00 94.44 87 ARG A O 1
ATOM 734 N N . ARG A 1 88 ? -22.408 -5.331 25.492 1.00 93.69 88 ARG A N 1
ATOM 735 C CA . ARG A 1 88 ? -21.963 -6.694 25.187 1.00 93.69 88 ARG A CA 1
ATOM 736 C C . ARG A 1 88 ? -21.182 -7.322 26.341 1.00 93.69 88 ARG A C 1
ATOM 738 O O . ARG A 1 88 ? -21.307 -8.524 26.580 1.00 93.69 88 ARG A O 1
ATOM 745 N N . LEU A 1 89 ? -20.390 -6.530 27.059 1.00 93.00 89 LEU A N 1
ATOM 746 C CA . LEU A 1 89 ? -19.712 -6.960 28.281 1.00 93.00 89 LEU A CA 1
ATOM 747 C C . LEU A 1 89 ? -20.710 -7.262 29.401 1.00 93.00 89 LEU A C 1
ATOM 749 O O . LEU A 1 89 ? -20.632 -8.331 30.004 1.00 93.00 89 LEU A O 1
ATOM 753 N N . ALA A 1 90 ? -21.681 -6.378 29.630 1.00 94.00 90 ALA A N 1
ATOM 754 C CA . ALA A 1 90 ? -22.721 -6.573 30.635 1.00 94.00 90 ALA A CA 1
ATOM 755 C C . ALA A 1 90 ? -23.547 -7.844 30.371 1.00 94.00 90 ALA A C 1
ATOM 757 O O . ALA A 1 90 ? -23.768 -8.634 31.288 1.00 94.00 90 ALA A O 1
ATOM 758 N N . GLU A 1 91 ? -23.923 -8.103 29.113 1.00 93.44 91 GLU A N 1
ATOM 759 C CA . GLU A 1 91 ? -24.596 -9.344 28.703 1.00 93.44 91 GLU A CA 1
ATOM 760 C C . GLU A 1 91 ? -23.760 -10.582 29.051 1.00 93.44 91 GLU A C 1
ATOM 762 O O . GLU A 1 91 ? -24.281 -11.547 29.609 1.00 93.44 91 GLU A O 1
ATOM 767 N N . ARG A 1 92 ? -22.451 -10.562 28.767 1.00 90.56 92 ARG A N 1
ATOM 768 C CA . ARG A 1 92 ? -21.558 -11.690 29.076 1.00 90.56 92 ARG A CA 1
ATOM 769 C C . ARG A 1 92 ? -21.408 -11.909 30.579 1.00 90.56 92 ARG A C 1
ATOM 771 O O . ARG A 1 92 ? -21.449 -13.052 31.027 1.00 90.56 92 ARG A O 1
ATOM 778 N N . ILE A 1 93 ? -21.268 -10.838 31.357 1.00 91.38 93 ILE A N 1
ATOM 779 C CA . ILE A 1 93 ? -21.178 -10.913 32.822 1.00 91.38 93 ILE A CA 1
ATOM 780 C C . ILE A 1 93 ? -22.485 -11.465 33.402 1.00 91.38 93 ILE A C 1
ATOM 782 O O . ILE A 1 93 ? -22.457 -12.384 34.220 1.00 91.38 93 ILE A O 1
ATOM 786 N N . SER A 1 94 ? -23.629 -10.984 32.915 1.00 91.06 94 SER A N 1
ATOM 787 C CA . SER A 1 94 ? -24.947 -11.477 33.320 1.00 91.06 94 SER A CA 1
ATOM 788 C C . SER A 1 94 ? -25.134 -12.961 32.976 1.00 91.06 94 SER A C 1
ATOM 790 O O . SER A 1 94 ? -25.588 -13.747 33.810 1.00 91.06 94 SER A O 1
ATOM 792 N N . GLN A 1 95 ? -24.689 -13.394 31.792 1.00 88.38 95 GLN A N 1
ATOM 793 C CA . GLN A 1 95 ? -24.703 -14.809 31.405 1.00 88.38 95 GLN A CA 1
ATOM 794 C C . GLN A 1 95 ? -23.829 -15.671 32.327 1.00 88.38 95 GLN A C 1
ATOM 796 O O . GLN A 1 95 ? -24.256 -16.757 32.729 1.00 88.38 95 GLN A O 1
ATOM 801 N N . LEU A 1 96 ? -22.647 -15.189 32.719 1.00 85.00 96 LEU A N 1
ATOM 802 C CA . LEU A 1 96 ? -21.774 -15.885 33.669 1.00 85.00 96 LEU A CA 1
ATOM 803 C C . LEU A 1 96 ? -22.428 -16.007 35.057 1.00 85.00 96 LEU A C 1
ATOM 805 O O . LEU A 1 96 ? -22.413 -17.092 35.639 1.00 85.00 96 LEU A O 1
ATOM 809 N N . GLN A 1 97 ? -23.069 -14.941 35.546 1.00 82.12 97 GLN 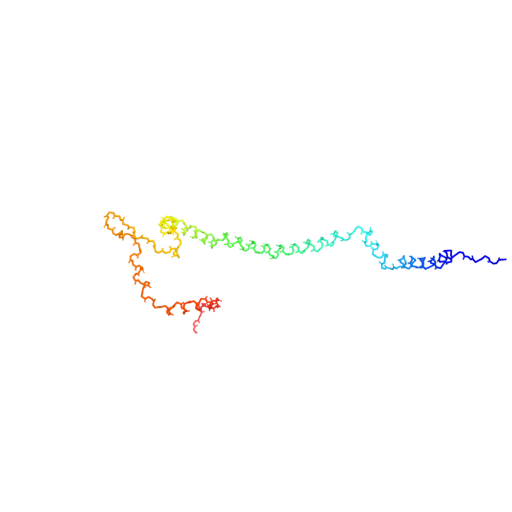A N 1
ATOM 810 C CA . GLN A 1 97 ? -23.764 -14.922 36.842 1.00 82.12 97 GLN A CA 1
ATOM 811 C C . GLN A 1 97 ? -25.039 -15.776 36.863 1.00 82.12 97 GLN A C 1
ATOM 813 O O . GLN A 1 97 ? -25.331 -16.414 37.871 1.00 82.12 97 GLN A O 1
ATOM 818 N N . SER A 1 98 ? -25.765 -15.867 35.744 1.00 79.06 98 SER A N 1
ATOM 819 C CA . SER A 1 98 ? -26.963 -16.718 35.604 1.00 79.06 98 SER A CA 1
ATOM 820 C C . SER A 1 98 ? -26.671 -18.229 35.669 1.00 79.06 98 SER A C 1
ATOM 822 O O . SER A 1 98 ? -27.580 -19.058 35.568 1.00 79.06 98 SER A O 1
ATOM 824 N N . GLY A 1 99 ? -25.396 -18.605 35.818 1.00 75.88 99 GLY A N 1
ATOM 825 C CA . GLY A 1 99 ? -24.961 -19.992 35.889 1.00 75.88 99 GLY A CA 1
ATOM 826 C C . GLY A 1 99 ? -25.004 -20.694 34.535 1.00 75.88 99 GLY A C 1
ATOM 827 O O . GLY A 1 99 ? -25.104 -21.917 34.500 1.00 75.88 99 GLY A O 1
ATOM 828 N N . PHE A 1 100 ? -24.925 -19.963 33.416 1.00 77.62 100 PHE A N 1
ATOM 829 C CA . PHE A 1 100 ? -24.968 -20.548 32.071 1.00 77.62 100 PHE A CA 1
ATOM 830 C C . PHE A 1 100 ? -23.866 -21.593 31.846 1.00 77.62 100 PHE A C 1
ATOM 832 O O . PHE A 1 100 ? -24.137 -22.656 31.296 1.00 77.62 100 PHE A O 1
ATOM 839 N N . VAL A 1 101 ? -22.647 -21.343 32.337 1.00 73.75 101 VAL A N 1
ATOM 840 C CA . VAL A 1 101 ? -21.532 -22.307 32.268 1.00 73.75 101 VAL A CA 1
ATOM 841 C C . VAL A 1 101 ? -21.832 -23.554 33.098 1.00 73.75 101 VAL A C 1
ATOM 843 O O . VAL A 1 101 ? -21.649 -24.668 32.618 1.00 73.75 101 VAL A O 1
ATOM 846 N N . VAL A 1 102 ? -22.360 -23.381 34.313 1.00 78.81 102 VAL A N 1
ATOM 847 C CA . VAL A 1 102 ? -22.740 -24.501 35.187 1.00 78.81 102 VAL A CA 1
ATOM 848 C C . VAL A 1 102 ? -23.876 -25.304 34.562 1.00 78.81 102 VAL A C 1
ATOM 850 O O . VAL A 1 102 ? -23.854 -26.528 34.606 1.00 78.81 102 VAL A O 1
ATOM 853 N N . ARG A 1 103 ? -24.849 -24.636 33.936 1.00 70.81 103 ARG A N 1
ATOM 854 C CA . ARG A 1 103 ? -25.944 -25.281 33.212 1.00 70.81 103 ARG A CA 1
ATOM 855 C C . ARG A 1 103 ? -25.415 -26.070 32.018 1.00 70.81 103 ARG A C 1
ATOM 857 O O . ARG A 1 103 ? -25.768 -27.231 31.885 1.00 70.81 103 ARG A O 1
ATOM 864 N N . ARG A 1 104 ? -24.560 -25.470 31.191 1.00 71.81 104 ARG A N 1
ATOM 865 C CA . ARG A 1 104 ? -23.934 -26.130 30.040 1.00 71.81 104 ARG A CA 1
ATOM 866 C C . ARG A 1 104 ? -23.194 -27.395 30.489 1.00 71.81 104 ARG A C 1
ATOM 868 O O . ARG A 1 104 ? -23.555 -28.491 30.101 1.00 71.81 104 ARG A O 1
ATOM 875 N N . VAL A 1 105 ? -22.290 -27.279 31.460 1.00 77.50 105 VAL A N 1
ATOM 876 C CA . VAL A 1 105 ? -21.515 -28.426 31.972 1.00 77.50 105 VAL A CA 1
ATOM 877 C C . VAL A 1 105 ? -22.380 -29.483 32.682 1.00 77.50 105 VAL A C 1
ATOM 879 O O . VAL A 1 105 ? -22.088 -30.669 32.585 1.00 77.50 105 VAL A O 1
ATOM 882 N N . ARG A 1 106 ? -23.433 -29.088 33.411 1.00 68.44 106 ARG A N 1
ATOM 883 C CA . ARG A 1 106 ? -24.283 -30.023 34.177 1.00 68.44 106 ARG A CA 1
ATOM 884 C C . ARG A 1 106 ? -25.365 -30.698 33.328 1.00 68.44 106 ARG A C 1
ATOM 886 O O . ARG A 1 106 ? -25.764 -31.811 33.659 1.00 68.44 106 ARG A O 1
ATOM 893 N N . TYR A 1 107 ? -25.877 -30.029 32.295 1.00 67.38 107 TYR A N 1
ATOM 894 C CA . TYR A 1 107 ? -26.994 -30.521 31.482 1.00 67.38 107 TYR A CA 1
ATOM 895 C C . TYR A 1 107 ? -26.595 -30.988 30.087 1.00 67.38 107 TYR A C 1
ATOM 897 O O . TYR A 1 107 ? -27.430 -31.640 29.464 1.00 67.38 107 TYR A O 1
ATOM 905 N N . ASP A 1 108 ? -25.372 -30.721 29.623 1.00 65.81 108 ASP A N 1
ATOM 906 C CA . ASP A 1 108 ? -24.826 -31.360 28.427 1.00 65.81 108 ASP A CA 1
ATOM 907 C C . ASP A 1 108 ? -24.322 -32.756 28.815 1.00 65.81 108 ASP A C 1
ATOM 909 O O . ASP A 1 108 ? -23.271 -32.887 29.447 1.00 65.81 108 ASP A O 1
ATOM 913 N N . PRO A 1 109 ? -25.054 -33.834 28.485 1.00 61.47 109 PRO A N 1
ATOM 914 C CA . PRO A 1 109 ? -24.566 -35.172 28.727 1.00 61.47 109 PRO A CA 1
ATOM 915 C C . PRO A 1 109 ? -23.491 -35.434 27.676 1.00 61.47 109 PRO A C 1
ATOM 917 O O . PRO A 1 109 ? -23.764 -35.465 26.478 1.00 61.47 109 PRO A O 1
ATOM 920 N N . TRP A 1 110 ? -22.262 -35.643 28.121 1.00 58.50 110 TRP A N 1
ATOM 921 C CA . TRP A 1 110 ? -21.333 -36.466 27.364 1.00 58.50 110 TRP A CA 1
ATOM 922 C C . TRP A 1 110 ? -21.820 -37.917 27.533 1.00 58.50 110 TRP A C 1
ATOM 924 O O . TRP A 1 110 ? -21.809 -38.383 28.676 1.00 58.50 110 TRP A O 1
ATOM 934 N N . PRO A 1 111 ? -22.332 -38.627 26.503 1.00 61.41 111 PRO A N 1
ATOM 935 C CA . PRO A 1 111 ? -22.163 -38.452 25.053 1.00 61.41 111 PRO A CA 1
ATOM 936 C C . PRO A 1 111 ? -23.361 -37.800 24.303 1.00 61.41 111 PRO A C 1
ATOM 938 O O . PRO A 1 111 ? -24.485 -37.789 24.810 1.00 61.41 111 PRO A O 1
ATOM 941 N N . PRO A 1 112 ? -23.140 -37.287 23.069 1.00 64.69 112 PRO A N 1
ATOM 942 C CA . PRO A 1 112 ? -24.145 -36.582 22.259 1.00 64.69 112 PRO A CA 1
ATOM 943 C C . PRO A 1 112 ? -25.410 -37.402 21.945 1.00 64.69 112 PRO A C 1
ATOM 945 O O . PRO A 1 112 ? -25.391 -38.626 21.885 1.00 64.69 112 PRO A O 1
ATOM 948 N N . ALA A 1 113 ? -26.521 -36.696 21.697 1.00 58.16 113 ALA A N 1
ATOM 949 C CA . ALA A 1 113 ? -27.898 -37.214 21.641 1.00 58.16 113 ALA A CA 1
ATOM 950 C C . ALA A 1 113 ? -28.177 -38.360 20.642 1.00 58.16 113 ALA A C 1
ATOM 952 O O . ALA A 1 113 ? -29.221 -39.003 20.735 1.00 58.16 113 ALA A O 1
ATOM 953 N N . TRP A 1 114 ? -27.261 -38.642 19.715 1.00 58.78 114 TRP A N 1
ATOM 954 C CA . TRP A 1 114 ? -27.332 -39.789 18.807 1.00 58.78 114 TRP A CA 1
ATOM 955 C C . TRP A 1 114 ? -26.847 -41.108 19.447 1.00 58.78 114 TRP A C 1
ATOM 957 O O . TRP A 1 114 ? -27.036 -42.167 18.857 1.00 58.78 114 TRP A O 1
ATOM 967 N N . TRP A 1 115 ? -26.291 -41.077 20.666 1.00 52.62 115 TRP A N 1
ATOM 968 C CA . TRP A 1 115 ? -25.745 -42.241 21.389 1.00 52.62 115 TRP A CA 1
ATOM 969 C C . TRP A 1 115 ? -26.785 -43.065 22.184 1.00 52.62 115 TRP A C 1
ATOM 971 O O . TRP A 1 115 ? -26.447 -43.841 23.074 1.00 52.62 115 TRP A O 1
ATOM 981 N N . GLY A 1 116 ? -28.075 -42.937 21.871 1.00 52.56 116 GLY A N 1
ATOM 982 C CA . GLY A 1 116 ? -29.127 -43.691 22.557 1.00 52.56 116 GLY A CA 1
ATOM 983 C C . GLY A 1 116 ? -29.506 -43.099 23.920 1.00 52.56 116 GLY A C 1
ATOM 984 O O . GLY A 1 116 ? -28.736 -42.420 24.595 1.00 52.56 116 GLY A O 1
ATOM 985 N N . ALA A 1 117 ? -30.771 -43.283 24.294 1.00 56.94 117 ALA A N 1
ATOM 986 C CA . ALA A 1 117 ? -31.391 -42.615 25.430 1.00 56.94 117 ALA A CA 1
ATOM 987 C C . ALA A 1 117 ? -30.637 -42.873 26.749 1.00 56.94 117 ALA A C 1
ATOM 989 O O . ALA A 1 117 ? -30.541 -44.007 27.210 1.00 56.94 117 ALA A O 1
ATOM 990 N N . ALA A 1 118 ? -30.150 -41.800 27.381 1.00 56.97 118 ALA A N 1
ATOM 991 C CA . ALA A 1 118 ? -29.583 -41.870 28.724 1.00 56.97 118 ALA A CA 1
ATOM 992 C C . ALA A 1 118 ? -30.603 -42.479 29.712 1.00 56.97 118 ALA A C 1
ATOM 994 O O . ALA A 1 118 ? -31.770 -42.061 29.700 1.00 56.97 118 ALA A O 1
ATOM 995 N N . PRO A 1 1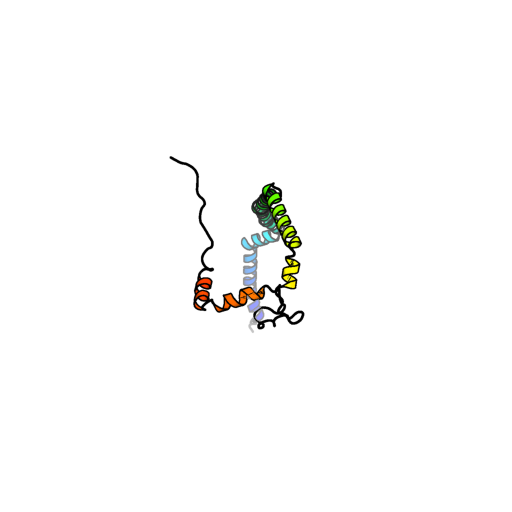19 ? -30.192 -43.431 30.568 1.00 54.69 119 PRO A N 1
ATOM 996 C CA . PRO A 1 119 ? -31.085 -44.050 31.536 1.00 54.69 119 PRO A CA 1
ATOM 997 C C . PRO A 1 119 ? -31.609 -43.011 32.545 1.00 54.69 119 PRO A C 1
ATOM 999 O O . PRO A 1 119 ? -30.889 -42.072 32.901 1.00 54.69 119 PRO A O 1
ATOM 1002 N N . PRO A 1 120 ? -32.866 -43.139 33.008 1.00 56.84 120 PRO A N 1
ATOM 1003 C CA . PRO A 1 120 ? -33.422 -42.238 34.009 1.00 56.84 120 PRO A CA 1
ATOM 1004 C C . PRO A 1 120 ? -32.618 -42.336 35.311 1.00 56.84 120 PRO A C 1
ATOM 1006 O O . PRO A 1 120 ? -32.411 -43.425 35.841 1.00 56.84 120 PRO A O 1
ATOM 1009 N N . LEU A 1 121 ? -32.167 -41.188 35.824 1.00 55.88 121 LEU A N 1
ATOM 1010 C CA . LEU A 1 121 ? -31.460 -41.103 37.099 1.00 55.88 121 LEU A CA 1
ATOM 1011 C C . LEU A 1 121 ? -32.470 -41.296 38.244 1.00 55.88 121 LEU A C 1
ATOM 1013 O O . LEU A 1 121 ? -33.426 -40.524 38.379 1.00 55.88 121 LEU A O 1
ATOM 1017 N N . TRP A 1 122 ? -32.272 -42.339 39.049 1.00 54.44 122 TRP A N 1
ATOM 1018 C CA . TRP A 1 122 ? -33.064 -42.620 40.246 1.00 54.44 122 TRP A CA 1
ATOM 1019 C C . TRP A 1 122 ? -32.305 -42.129 41.474 1.00 54.44 122 TRP A C 1
ATOM 1021 O O . TRP A 1 122 ? -31.171 -42.541 41.707 1.00 54.44 122 TRP A O 1
ATOM 1031 N N . VAL A 1 123 ? -32.935 -41.270 42.272 1.00 56.44 123 VAL A N 1
ATOM 1032 C CA . VAL A 1 123 ? -32.404 -40.831 43.569 1.00 56.44 123 VAL A CA 1
ATOM 1033 C C . VAL A 1 123 ? -33.405 -41.275 44.626 1.00 56.44 123 VAL A C 1
ATOM 1035 O O . VAL A 1 123 ? -34.587 -40.949 44.537 1.00 56.44 123 VAL A O 1
ATOM 1038 N N . ASN A 1 124 ? -32.952 -42.058 45.608 1.00 52.12 124 ASN A N 1
ATOM 1039 C CA . ASN A 1 124 ? -33.786 -42.566 46.706 1.00 52.12 124 ASN A CA 1
ATOM 1040 C C . ASN A 1 124 ? -35.076 -43.270 46.240 1.00 52.12 124 ASN A C 1
ATOM 1042 O O . ASN A 1 124 ? -36.163 -43.004 46.748 1.00 52.12 124 ASN A O 1
ATOM 1046 N N . GLY A 1 125 ? -34.976 -44.138 45.227 1.00 60.22 125 GLY A N 1
ATOM 1047 C CA . GLY A 1 125 ? -36.107 -44.952 44.764 1.00 60.22 125 GLY A CA 1
ATOM 1048 C C . GLY A 1 125 ? -37.256 -44.172 44.109 1.00 60.22 125 GLY A C 1
ATOM 1049 O O . GLY A 1 125 ? -38.286 -44.768 43.802 1.00 60.22 125 GLY A O 1
ATOM 1050 N N . LYS A 1 126 ? -37.098 -42.865 43.848 1.00 53.19 126 LYS A N 1
ATOM 1051 C CA . LYS A 1 126 ? -38.033 -42.063 43.045 1.00 53.19 126 LYS A CA 1
ATOM 1052 C C . LYS A 1 126 ? -37.339 -41.474 41.812 1.00 53.19 126 LYS A C 1
ATOM 1054 O O . LYS A 1 126 ? -36.153 -41.143 41.865 1.00 53.19 126 LYS A O 1
ATOM 1059 N N . PRO A 1 127 ? -38.069 -41.313 40.693 1.00 56.09 127 PRO A N 1
ATOM 1060 C CA . PRO A 1 127 ? -37.528 -40.645 39.520 1.00 56.09 127 PRO A CA 1
ATOM 1061 C C . PRO A 1 127 ? -37.379 -39.152 39.826 1.00 56.09 127 PRO A C 1
ATOM 1063 O O . PRO A 1 127 ? -38.377 -38.497 40.142 1.00 56.09 127 PRO A O 1
ATOM 1066 N N . ASP A 1 128 ? -36.169 -38.611 39.688 1.00 58.62 128 ASP A N 1
ATOM 1067 C CA . ASP A 1 128 ? -35.839 -37.211 39.990 1.00 58.62 128 ASP A CA 1
ATOM 1068 C C . ASP A 1 128 ? -36.849 -36.236 39.343 1.00 58.62 128 ASP A C 1
ATOM 1070 O O . ASP A 1 128 ? -37.076 -36.266 38.128 1.00 58.62 128 ASP A O 1
ATOM 1074 N N . SER A 1 129 ? -37.549 -35.429 40.154 1.00 54.91 129 SER A N 1
ATOM 1075 C CA . SER A 1 129 ? -38.539 -34.453 39.668 1.00 54.91 129 SER A CA 1
ATOM 1076 C C . SER A 1 129 ? -37.915 -33.148 39.182 1.00 54.91 129 SER A C 1
ATOM 1078 O O . SER A 1 129 ? -38.597 -32.387 38.501 1.00 54.91 129 SER A O 1
ATOM 1080 N N . THR A 1 130 ? -36.631 -32.915 39.465 1.00 58.06 130 THR A N 1
ATOM 1081 C CA . THR A 1 130 ? -35.894 -31.731 38.997 1.00 58.06 130 THR A CA 1
ATOM 1082 C C . THR A 1 130 ? -35.322 -31.907 37.587 1.00 58.06 130 THR A C 1
ATOM 1084 O O . THR A 1 130 ? -34.800 -30.959 37.001 1.00 58.06 130 THR A O 1
ATOM 1087 N N . ASN A 1 131 ? -35.478 -33.100 36.998 1.00 53.62 131 ASN A N 1
ATOM 1088 C CA . ASN A 1 131 ? -35.012 -33.417 35.654 1.00 53.62 131 ASN A CA 1
ATOM 1089 C C . ASN A 1 131 ? -35.960 -32.850 34.566 1.00 53.62 131 ASN A C 1
ATOM 1091 O O . ASN A 1 131 ? -37.094 -33.329 34.427 1.00 53.62 131 ASN A O 1
ATOM 1095 N N . PRO A 1 132 ? -35.498 -31.904 33.721 1.00 53.31 132 PRO A N 1
ATOM 1096 C CA . PRO A 1 132 ? -36.319 -31.258 32.692 1.00 53.31 132 PRO A CA 1
ATOM 1097 C C . PRO A 1 132 ? -36.760 -32.201 31.556 1.00 53.31 132 PRO A C 1
ATOM 1099 O O . PRO A 1 132 ? -37.599 -31.826 30.736 1.00 53.31 132 PRO A O 1
ATOM 1102 N N . ARG A 1 133 ? -36.255 -33.446 31.494 1.00 55.34 133 ARG A N 1
ATOM 1103 C CA . ARG A 1 133 ? -36.656 -34.427 30.469 1.00 55.34 133 ARG A CA 1
ATOM 1104 C C . ARG A 1 133 ? -38.102 -34.916 30.597 1.00 55.34 133 ARG A C 1
ATOM 1106 O O . ARG A 1 133 ? -38.643 -35.370 29.593 1.00 55.34 133 ARG A O 1
ATOM 1113 N N . LYS A 1 134 ? -38.756 -34.803 31.763 1.00 45.62 134 LYS A N 1
ATOM 1114 C CA . LYS A 1 134 ? -40.126 -35.332 31.948 1.00 45.62 134 LYS A CA 1
ATOM 1115 C C . LYS A 1 134 ? -41.179 -34.637 31.071 1.00 45.62 134 LYS A C 1
ATOM 1117 O O . LYS A 1 134 ? -42.168 -35.269 30.722 1.00 45.62 134 LYS A O 1
ATOM 1122 N N . GLY A 1 135 ? -40.954 -33.381 30.673 1.00 43.22 135 GLY A N 1
ATOM 1123 C CA . GLY A 1 135 ? -41.890 -32.637 29.820 1.00 43.22 135 GLY A CA 1
ATOM 1124 C C . GLY A 1 135 ? -41.712 -32.872 28.315 1.00 43.22 135 GLY A C 1
ATOM 1125 O O . GLY A 1 135 ? -42.680 -32.821 27.564 1.00 43.22 135 GLY A O 1
ATOM 1126 N N . CYS A 1 136 ? -40.489 -33.158 27.854 1.00 47.19 136 CYS A N 1
ATOM 1127 C CA . CYS A 1 136 ? -40.167 -33.090 26.423 1.00 47.19 136 CYS A CA 1
ATOM 1128 C C . CYS A 1 136 ? -40.395 -34.420 25.678 1.00 47.19 136 CYS A C 1
ATOM 1130 O O . CYS A 1 136 ? -40.751 -34.426 24.500 1.00 47.19 136 CYS A O 1
ATOM 1132 N N . THR A 1 137 ? -40.277 -35.570 26.354 1.00 44.41 137 THR A N 1
ATOM 1133 C CA . THR A 1 137 ? -40.472 -36.885 25.706 1.00 44.41 137 THR A CA 1
ATOM 1134 C C . THR A 1 137 ? -41.932 -37.151 25.314 1.00 44.41 137 THR A C 1
ATOM 1136 O O . THR A 1 137 ? -42.184 -37.929 24.396 1.00 44.41 137 THR A O 1
ATOM 1139 N N . ALA A 1 138 ? -42.893 -36.485 25.964 1.00 38.75 138 ALA A N 1
ATOM 1140 C CA . ALA A 1 138 ? -44.310 -36.569 25.608 1.00 38.75 138 ALA A CA 1
ATOM 1141 C C . ALA A 1 138 ? -44.649 -35.770 24.333 1.00 38.75 138 ALA A C 1
ATOM 1143 O O . ALA A 1 138 ? -45.488 -36.204 23.550 1.00 38.75 138 ALA A O 1
ATOM 1144 N N . VAL A 1 139 ? -43.965 -34.646 24.085 1.00 40.19 139 VAL A N 1
ATOM 1145 C CA . VAL A 1 139 ? -44.236 -33.762 22.934 1.00 40.19 139 VAL A CA 1
ATOM 1146 C C . VAL A 1 139 ? -43.595 -34.292 21.648 1.00 40.19 139 VAL A C 1
ATOM 1148 O O . VAL A 1 139 ? -44.203 -34.238 20.582 1.00 40.19 139 VAL A O 1
ATOM 1151 N N . VAL A 1 140 ? -42.400 -34.886 21.734 1.00 42.28 140 VAL A N 1
ATOM 1152 C CA . VAL A 1 140 ? -41.674 -35.388 20.549 1.00 42.28 140 VAL A CA 1
ATOM 1153 C C . VAL A 1 140 ? -42.335 -36.633 19.938 1.00 42.28 140 VAL A C 1
ATOM 1155 O O . VAL A 1 140 ? -42.229 -36.852 18.737 1.00 42.28 140 VAL A O 1
ATOM 1158 N N . ARG A 1 141 ? -43.094 -37.417 20.716 1.00 40.62 141 ARG A N 1
ATOM 1159 C CA . ARG A 1 141 ? -43.884 -38.543 20.177 1.00 40.62 141 ARG A CA 1
ATOM 1160 C C . ARG A 1 141 ? -45.171 -38.124 19.453 1.00 40.62 141 ARG A C 1
ATOM 1162 O O . ARG A 1 141 ? -45.798 -38.983 18.842 1.00 40.62 141 ARG A O 1
ATOM 1169 N N . ALA A 1 142 ? -45.554 -36.846 19.501 1.00 44.59 142 ALA A N 1
ATOM 1170 C CA . ALA A 1 142 ? -46.766 -36.335 18.856 1.00 44.59 142 ALA A CA 1
ATOM 1171 C C . ALA A 1 142 ? -46.507 -35.636 17.506 1.00 44.59 142 ALA A C 1
ATOM 1173 O O . ALA A 1 142 ? -47.459 -35.354 16.777 1.00 44.59 142 ALA A O 1
ATOM 1174 N N . LEU A 1 143 ? -45.247 -35.373 17.135 1.00 44.69 143 LEU A N 1
ATOM 1175 C CA . LEU A 1 143 ? -44.935 -34.761 15.843 1.00 44.69 143 LEU A CA 1
ATOM 1176 C C . LEU A 1 143 ? -44.838 -35.833 14.753 1.00 44.69 143 LEU A C 1
ATOM 1178 O O . LEU A 1 143 ? -43.854 -36.561 14.632 1.00 44.69 143 LEU A O 1
ATOM 1182 N N . ARG A 1 144 ? -45.908 -35.916 13.961 1.00 47.31 144 ARG A N 1
ATOM 1183 C CA . ARG A 1 144 ? -45.995 -36.684 12.716 1.00 47.31 144 ARG A CA 1
ATOM 1184 C C . ARG A 1 144 ? -44.769 -36.355 11.823 1.00 47.31 144 ARG A C 1
ATOM 1186 O O . ARG A 1 144 ? -44.472 -35.170 11.663 1.00 47.31 144 ARG A O 1
ATOM 1193 N N . PRO A 1 145 ? -44.073 -37.344 11.228 1.00 56.84 145 PRO A N 1
ATOM 1194 C CA . PRO A 1 145 ? -42.815 -37.134 10.488 1.00 56.84 145 PRO A CA 1
ATOM 1195 C C . PRO A 1 145 ? -42.913 -36.195 9.267 1.00 56.84 145 PRO A C 1
ATOM 1197 O O . PRO A 1 145 ? -41.899 -35.673 8.815 1.00 56.84 145 PRO A O 1
ATOM 1200 N N . GLU A 1 146 ? -44.120 -35.905 8.782 1.00 49.31 146 GLU A N 1
ATOM 1201 C CA . GLU A 1 146 ? -44.375 -35.037 7.622 1.00 49.31 146 GLU A CA 1
ATOM 1202 C C . GLU A 1 146 ? -43.963 -33.562 7.827 1.00 49.31 146 GLU A C 1
ATOM 1204 O O . GLU A 1 146 ? -43.671 -32.859 6.863 1.00 49.31 146 GLU A O 1
ATOM 1209 N N . LEU A 1 147 ? -43.895 -33.065 9.073 1.00 52.53 147 LEU A N 1
ATOM 1210 C CA . LEU A 1 147 ? -43.579 -31.649 9.337 1.00 52.53 147 LEU A CA 1
ATOM 1211 C C . LEU A 1 147 ? -42.077 -31.321 9.210 1.00 52.53 147 LEU A C 1
ATOM 1213 O O 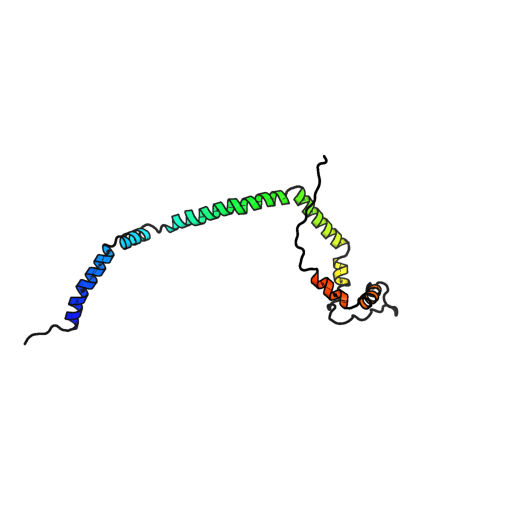. LEU A 1 147 ? -41.700 -30.153 9.109 1.00 52.53 147 LEU A O 1
ATOM 1217 N N . PHE A 1 148 ? -41.209 -32.337 9.215 1.00 53.75 148 PHE A N 1
ATOM 1218 C CA . PHE A 1 148 ? -39.755 -32.146 9.211 1.00 53.75 148 PHE A CA 1
ATOM 1219 C C . PHE A 1 148 ? -39.216 -31.747 7.826 1.00 53.75 148 PHE A C 1
ATOM 1221 O O . PHE A 1 148 ? -38.224 -31.027 7.731 1.00 53.75 148 PHE A O 1
ATOM 1228 N N . VAL A 1 149 ? -39.897 -32.154 6.748 1.00 54.84 149 VAL A N 1
ATOM 1229 C CA . VAL A 1 149 ? -39.489 -31.841 5.366 1.00 54.84 149 VAL A CA 1
ATOM 1230 C C . VAL A 1 149 ? -39.804 -30.384 5.001 1.00 54.84 149 VAL A C 1
ATOM 1232 O O . VAL A 1 149 ? -39.013 -29.733 4.323 1.00 54.84 149 VAL A O 1
ATOM 1235 N N . VAL A 1 150 ? -40.911 -29.829 5.508 1.00 56.03 150 VAL A N 1
ATOM 1236 C CA . VAL A 1 150 ? -41.342 -28.452 5.191 1.00 56.03 150 VAL A CA 1
ATOM 1237 C C . VAL A 1 150 ? -40.432 -27.404 5.846 1.00 56.03 150 VAL A C 1
ATOM 1239 O O . VAL A 1 150 ? -40.073 -26.412 5.216 1.00 56.03 150 VAL A O 1
ATOM 1242 N N . LEU A 1 151 ? -39.987 -27.645 7.082 1.00 52.16 151 LEU A N 1
ATOM 1243 C CA . LEU A 1 151 ? -39.111 -26.717 7.810 1.00 52.16 151 LEU A CA 1
ATOM 1244 C C . LEU A 1 151 ? -37.676 -26.679 7.261 1.00 52.16 151 LEU A C 1
ATOM 1246 O O . LEU A 1 151 ? -37.041 -25.627 7.305 1.00 52.16 151 LEU A O 1
ATOM 1250 N N . ALA A 1 152 ? -37.178 -27.785 6.701 1.00 54.69 152 ALA A N 1
ATOM 1251 C CA . ALA A 1 152 ? -35.857 -27.822 6.071 1.00 54.69 152 ALA A CA 1
ATOM 1252 C C . ALA A 1 152 ? -35.815 -27.043 4.740 1.00 54.69 152 ALA A C 1
ATOM 1254 O O . ALA A 1 152 ? -34.774 -26.491 4.388 1.00 54.69 152 ALA A O 1
ATOM 1255 N N . GLY A 1 153 ? -36.945 -26.946 4.028 1.00 45.31 153 GLY A N 1
ATOM 1256 C CA . GLY A 1 153 ? -37.053 -26.192 2.773 1.00 45.31 153 GLY A CA 1
ATOM 1257 C C . GLY A 1 153 ? -37.147 -24.669 2.942 1.00 45.31 153 GLY A C 1
ATOM 1258 O O . GLY A 1 153 ? -36.770 -23.938 2.031 1.00 45.31 153 GLY A O 1
ATOM 1259 N N . MET A 1 154 ? -37.605 -24.170 4.097 1.00 42.38 154 MET A N 1
ATOM 1260 C CA . MET A 1 154 ? -37.847 -22.730 4.320 1.00 42.38 154 MET A CA 1
ATOM 1261 C C . MET A 1 154 ? -36.619 -21.927 4.787 1.00 42.38 154 MET A C 1
ATOM 1263 O O . MET A 1 154 ? -36.690 -20.705 4.825 1.00 42.38 154 MET A O 1
ATOM 1267 N N . GLN A 1 155 ? -35.486 -22.555 5.126 1.00 43.62 155 GLN A N 1
ATOM 1268 C CA . GLN A 1 155 ? -34.307 -21.843 5.662 1.00 43.62 155 GLN A CA 1
ATOM 1269 C C . GLN A 1 155 ? -33.297 -21.351 4.609 1.00 43.62 155 GLN A C 1
ATOM 1271 O O . GLN A 1 155 ? -32.362 -20.640 4.962 1.00 43.62 155 GLN A O 1
ATOM 1276 N N . VAL A 1 156 ? -33.447 -21.696 3.325 1.00 45.22 156 VAL A N 1
ATOM 1277 C CA . VAL A 1 156 ? -32.426 -21.374 2.300 1.00 45.22 156 VAL A CA 1
ATOM 1278 C C . VAL A 1 156 ? -32.665 -20.035 1.594 1.00 45.22 156 VAL A C 1
ATOM 1280 O O . VAL A 1 156 ? -31.778 -19.556 0.897 1.00 45.22 156 VAL A O 1
ATOM 1283 N N . ASN A 1 157 ? -33.816 -19.388 1.774 1.00 43.78 157 ASN A N 1
ATOM 1284 C CA . ASN A 1 157 ? -34.195 -18.296 0.883 1.00 43.78 157 ASN A CA 1
ATOM 1285 C C . ASN A 1 157 ? -34.769 -17.071 1.589 1.00 43.78 157 ASN A C 1
ATOM 1287 O O . ASN A 1 157 ? -35.867 -16.701 1.226 1.00 43.78 157 ASN A O 1
ATOM 1291 N N . GLU A 1 158 ? -34.063 -16.443 2.540 1.00 42.28 158 GLU A N 1
ATOM 1292 C CA . GLU A 1 158 ? -34.287 -15.023 2.894 1.00 42.28 158 GLU A CA 1
ATOM 1293 C C . GLU A 1 158 ? -33.010 -14.372 3.463 1.00 42.28 158 GLU A C 1
ATOM 1295 O O . GLU A 1 158 ? -32.752 -14.387 4.664 1.00 42.28 158 GLU A O 1
ATOM 1300 N N . SER A 1 159 ? -32.206 -13.750 2.596 1.00 38.69 159 SER A N 1
ATOM 1301 C CA . SER A 1 159 ? -31.223 -12.735 2.988 1.00 38.69 159 SER A CA 1
ATOM 1302 C C . SER A 1 159 ? -31.589 -11.390 2.348 1.00 38.69 159 SER A C 1
ATOM 1304 O O . SER A 1 159 ? -31.000 -11.047 1.330 1.00 38.69 159 SER A O 1
ATOM 1306 N N . HIS A 1 160 ? -32.528 -10.657 2.981 1.00 37.06 160 HIS A N 1
ATOM 1307 C CA . HIS A 1 160 ? -32.906 -9.232 2.776 1.00 37.06 160 HIS A CA 1
ATOM 1308 C C . HIS A 1 160 ? -33.351 -8.810 1.343 1.00 37.06 160 HIS A C 1
ATOM 1310 O O . HIS A 1 160 ? -32.991 -9.487 0.388 1.00 37.06 160 HIS A O 1
ATOM 1316 N N . PRO A 1 161 ? -34.112 -7.703 1.122 1.00 47.84 161 PRO A N 1
ATOM 1317 C CA . PRO A 1 161 ? -34.288 -6.518 1.980 1.00 47.84 161 PRO A CA 1
ATOM 1318 C C . PRO A 1 161 ? -35.739 -5.984 2.104 1.00 47.84 161 PRO A C 1
ATOM 1320 O O . PRO A 1 161 ? -36.449 -5.909 1.116 1.00 47.84 161 PRO A O 1
ATOM 1323 N N . LEU A 1 162 ? -36.147 -5.471 3.272 1.00 35.16 162 LEU A N 1
ATOM 1324 C CA . LEU A 1 162 ? -37.206 -4.449 3.411 1.00 35.16 162 LEU A CA 1
ATOM 1325 C C . LEU A 1 162 ? -36.838 -3.578 4.629 1.00 35.16 162 LEU A C 1
ATOM 1327 O O . LEU A 1 162 ? -36.499 -4.109 5.682 1.00 35.16 162 LEU A O 1
ATOM 1331 N N . ALA A 1 163 ? -36.552 -2.287 4.441 1.00 37.34 163 ALA A N 1
ATOM 1332 C CA . ALA A 1 163 ? -37.508 -1.178 4.355 1.00 37.34 163 ALA A CA 1
ATOM 1333 C C . ALA A 1 163 ? -38.195 -0.900 5.705 1.00 37.34 163 ALA A C 1
ATOM 1335 O O . ALA A 1 163 ? -39.016 -1.684 6.170 1.00 37.34 163 ALA A O 1
ATOM 1336 N N . SER A 1 164 ? -37.873 0.248 6.306 1.00 37.69 164 SER A N 1
ATOM 1337 C CA . SER A 1 164 ? -38.719 0.901 7.305 1.00 37.69 164 SER A CA 1
ATOM 1338 C C . SER A 1 164 ? -38.956 2.349 6.885 1.00 37.69 164 SER A C 1
ATOM 1340 O O . SER A 1 164 ? -38.026 3.086 6.563 1.00 37.69 164 SER A O 1
ATOM 1342 N N . GLU A 1 165 ? -40.237 2.670 6.866 1.00 41.22 165 GLU A N 1
ATOM 1343 C CA . GLU A 1 165 ? -40.947 3.832 6.350 1.00 41.22 165 GLU A CA 1
ATOM 1344 C C . GLU A 1 165 ? -41.047 4.963 7.405 1.00 41.22 165 GLU A C 1
ATOM 1346 O O . GLU A 1 165 ? -40.684 4.764 8.564 1.00 41.22 165 GLU A O 1
ATOM 1351 N N . VAL A 1 166 ? -41.657 6.089 6.998 1.00 41.84 166 VAL A N 1
ATOM 1352 C CA . VAL A 1 166 ? -42.362 7.122 7.803 1.00 41.84 166 VAL A CA 1
ATOM 1353 C C . VAL A 1 166 ? -41.614 8.440 8.087 1.00 41.84 166 VAL A C 1
ATOM 1355 O O . VAL A 1 166 ? -40.890 8.552 9.070 1.00 41.84 166 VAL A O 1
ATOM 1358 N N . LEU A 1 167 ? -41.904 9.486 7.287 1.00 40.59 167 LEU A N 1
ATOM 1359 C CA . LEU A 1 167 ? -42.635 10.705 7.718 1.00 40.59 167 LEU A CA 1
ATOM 1360 C C . LEU A 1 167 ? -42.762 11.736 6.573 1.00 40.59 167 LEU A C 1
ATOM 1362 O O . LEU A 1 167 ? -41.760 12.332 6.196 1.00 40.59 167 LEU A O 1
ATOM 1366 N N . THR A 1 168 ? -43.983 11.976 6.075 1.00 43.66 168 THR A N 1
ATOM 1367 C CA . THR A 1 168 ? -44.725 13.260 6.168 1.00 43.66 168 THR A CA 1
ATOM 1368 C C . THR A 1 168 ? -46.081 13.167 5.447 1.00 43.66 168 THR A C 1
ATOM 1370 O O . THR A 1 168 ? -46.214 12.571 4.384 1.00 43.66 168 THR A O 1
ATOM 1373 N N . LEU A 1 169 ? -47.097 13.698 6.132 1.00 45.03 169 LEU A N 1
ATOM 1374 C CA . LEU A 1 169 ? -48.531 13.747 5.813 1.00 45.03 169 LEU A CA 1
ATOM 1375 C C . LEU A 1 169 ? -48.871 14.995 4.947 1.00 45.03 169 LEU A C 1
ATOM 1377 O O . LEU A 1 169 ? -47.955 15.784 4.708 1.00 45.03 169 LEU A O 1
ATOM 1381 N N . PRO A 1 170 ? -50.120 15.135 4.442 1.00 59.84 170 PRO A N 1
ATOM 1382 C CA . PRO A 1 170 ? -50.444 15.756 3.150 1.00 59.84 170 PRO A CA 1
ATOM 1383 C C . PRO A 1 170 ? -50.359 17.284 3.096 1.00 59.84 170 PRO A C 1
ATOM 1385 O O . PRO A 1 170 ? -50.451 17.936 4.160 1.00 59.84 170 PRO A O 1
#

pLDDT: mean 71.27, std 18.14, range [35.16, 94.62]

Sequence (170 aa):
MRFLPNPSAFVAYNVNPVADQFQRAFQTSTFCNRLYSFFNKRWFFDQVLNDFLVRSFLRFGYEVSFEALDKGAIEILGPYGISYTFRRLAERISQLQSGFVVRRVRYDPWPPAWWGAAPPLWVNGKPDSTNPRKGCTAVVRALRPELFVVLAGMQVNESHPLASEVLTLP

Radius of gyration: 42.4 Å; chains: 1; bounding box: 101×61×105 Å

Secondary structure (DSSP, 8-state):
---PPPHHHHHHHHHHHHHHHHHHHHHH-HHHHHHHHHHHSS-THHHHHIIIIIHHHHHHIIIIIIHHHHHHHHHHHSHHHHHHHHHHHHHHHHHHHTTHHHHHHHHS-SS-TTS-PPPPPEETTEE-TT-THHHHHHHHTTS-TTHHHHHHHTTSS-------------